Protein AF-A0A139MCA8-F1 (afdb_monomer_lite)

Structure (mmCIF, N/CA/C/O backbone):
data_AF-A0A139MCA8-F1
#
_entry.id   AF-A0A139MCA8-F1
#
loop_
_atom_site.group_PDB
_atom_site.id
_atom_site.type_symbol
_atom_site.label_atom_id
_atom_site.label_alt_id
_atom_site.label_comp_id
_atom_site.label_asym_id
_atom_site.label_entity_id
_atom_site.label_seq_id
_atom_site.pdbx_PDB_ins_code
_atom_site.Cartn_x
_atom_site.Cartn_y
_atom_site.Cartn_z
_atom_site.occupancy
_atom_site.B_iso_or_equiv
_atom_site.auth_seq_id
_atom_site.auth_comp_id
_atom_site.auth_asym_id
_atom_site.auth_atom_id
_atom_site.pdbx_PDB_model_num
ATOM 1 N N . MET A 1 1 ? -12.190 1.690 16.051 1.00 53.97 1 MET A N 1
ATOM 2 C CA . MET A 1 1 ? -12.114 2.927 15.241 1.00 53.97 1 MET A CA 1
ATOM 3 C C . MET A 1 1 ? -13.006 2.733 14.029 1.00 53.97 1 MET A C 1
ATOM 5 O O . MET A 1 1 ? -12.980 1.642 13.474 1.00 53.97 1 MET A O 1
ATOM 9 N N . ALA A 1 2 ? -13.819 3.723 13.660 1.00 68.69 2 ALA A N 1
ATOM 10 C CA . ALA A 1 2 ? -14.602 3.654 12.426 1.00 68.69 2 ALA A CA 1
ATOM 11 C C . ALA A 1 2 ? -13.661 3.651 11.208 1.00 68.69 2 ALA A C 1
ATOM 13 O O . ALA A 1 2 ? -12.625 4.319 11.22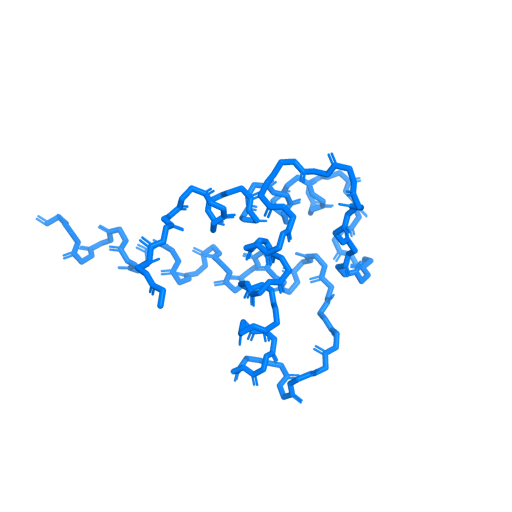7 1.00 68.69 2 ALA A O 1
ATOM 14 N N . PHE A 1 3 ? -14.006 2.891 10.170 1.00 74.88 3 PHE A N 1
ATOM 15 C CA . PHE A 1 3 ? -13.246 2.859 8.924 1.00 74.88 3 PHE A CA 1
ATOM 16 C C . PHE A 1 3 ? -13.272 4.239 8.251 1.00 74.88 3 PHE A C 1
ATOM 18 O O . PHE A 1 3 ? -14.342 4.811 8.050 1.00 74.88 3 PHE A O 1
ATOM 25 N N . ASN A 1 4 ? -12.098 4.772 7.895 1.00 80.69 4 ASN A N 1
ATOM 26 C CA . ASN A 1 4 ? -11.976 6.014 7.141 1.00 80.69 4 ASN A CA 1
ATOM 27 C C . ASN A 1 4 ? -11.339 5.722 5.769 1.00 80.69 4 ASN A C 1
ATOM 29 O O . ASN A 1 4 ? -10.147 5.415 5.706 1.00 80.69 4 ASN A O 1
ATOM 33 N N . PRO A 1 5 ? -12.077 5.849 4.655 1.00 83.56 5 PRO A N 1
ATOM 34 C CA . PRO A 1 5 ? -11.536 5.548 3.331 1.00 83.56 5 PRO A CA 1
ATOM 35 C C . PRO A 1 5 ? -10.504 6.581 2.847 1.00 83.56 5 PRO A C 1
ATOM 37 O O . PRO A 1 5 ? -9.689 6.275 1.976 1.00 83.56 5 PRO A O 1
ATOM 40 N N . ILE A 1 6 ? -10.487 7.802 3.402 1.00 88.31 6 ILE A N 1
ATOM 41 C CA . ILE A 1 6 ? -9.629 8.889 2.903 1.00 88.31 6 ILE A CA 1
ATOM 42 C C . ILE A 1 6 ? -8.130 8.553 3.047 1.00 88.31 6 ILE A C 1
ATOM 44 O O . ILE A 1 6 ? -7.404 8.679 2.055 1.00 88.31 6 ILE A O 1
ATOM 48 N N . PRO A 1 7 ? -7.612 8.127 4.220 1.00 90.62 7 PRO A N 1
ATOM 49 C CA . PRO A 1 7 ? -6.214 7.722 4.339 1.00 90.62 7 PRO A CA 1
ATOM 50 C C . PRO A 1 7 ? -5.871 6.501 3.476 1.00 90.62 7 PRO A C 1
ATOM 52 O O . PRO A 1 7 ? -4.787 6.476 2.900 1.00 90.62 7 PRO A O 1
ATOM 55 N N . LEU A 1 8 ? -6.786 5.539 3.311 1.00 90.81 8 LEU A N 1
ATOM 56 C CA . LEU A 1 8 ? -6.564 4.378 2.443 1.00 90.81 8 LEU A CA 1
ATOM 57 C C . LEU A 1 8 ? -6.358 4.797 0.977 1.00 90.81 8 LEU A C 1
ATOM 59 O O . LEU A 1 8 ? -5.362 4.421 0.359 1.00 90.81 8 LEU A O 1
ATOM 63 N N . MET A 1 9 ? -7.223 5.669 0.449 1.00 91.06 9 MET A N 1
ATOM 64 C CA . MET A 1 9 ? -7.071 6.216 -0.907 1.00 91.06 9 MET A CA 1
ATOM 65 C C . MET A 1 9 ? -5.794 7.052 -1.060 1.00 91.06 9 MET A C 1
ATOM 67 O O . MET A 1 9 ? -5.133 7.019 -2.100 1.00 91.06 9 MET A O 1
ATOM 71 N N . LYS A 1 10 ? -5.388 7.785 -0.015 1.00 92.94 10 LYS A N 1
ATOM 72 C CA . LYS A 1 10 ? -4.096 8.489 -0.010 1.00 92.94 10 LYS A CA 1
ATOM 73 C C . LYS A 1 10 ? -2.913 7.526 -0.054 1.00 92.94 10 LYS A C 1
ATOM 75 O O . LYS A 1 10 ? -1.952 7.811 -0.768 1.00 92.94 10 LYS A O 1
ATOM 80 N N . LEU A 1 11 ? -2.974 6.414 0.676 1.00 93.88 11 LEU A N 1
ATOM 81 C CA . LEU A 1 11 ? -1.935 5.387 0.664 1.00 93.88 11 LEU A CA 1
ATOM 82 C C . LEU A 1 11 ? -1.807 4.755 -0.730 1.00 93.88 11 LEU A C 1
ATOM 84 O O . LEU A 1 11 ? -0.692 4.656 -1.242 1.00 93.88 11 LEU A O 1
ATOM 88 N N . TYR A 1 12 ? -2.934 4.444 -1.382 1.00 94.69 12 TYR A N 1
ATOM 89 C CA . TYR A 1 12 ? -2.960 3.991 -2.777 1.00 94.69 12 TYR A CA 1
ATOM 90 C C . TYR A 1 12 ? -2.296 4.995 -3.724 1.00 94.69 12 TYR A C 1
ATOM 92 O O . TYR A 1 12 ? -1.386 4.635 -4.469 1.00 94.69 12 TYR A O 1
ATOM 100 N N . ASN A 1 13 ? -2.672 6.274 -3.650 1.00 94.44 13 ASN A N 1
ATOM 101 C CA . ASN A 1 13 ? -2.090 7.310 -4.506 1.00 94.44 13 ASN A CA 1
ATOM 102 C C . ASN A 1 13 ? -0.582 7.490 -4.276 1.00 94.44 13 ASN A C 1
ATOM 104 O O . ASN A 1 13 ? 0.159 7.754 -5.222 1.00 94.44 13 ASN A O 1
ATOM 108 N N . MET A 1 14 ? -0.109 7.325 -3.037 1.00 95.00 14 MET A N 1
ATOM 109 C CA . MET A 1 14 ? 1.322 7.342 -2.726 1.00 95.00 14 MET A CA 1
ATOM 110 C C . MET A 1 14 ? 2.057 6.168 -3.378 1.00 95.00 14 MET A C 1
ATOM 112 O O . MET A 1 14 ? 3.099 6.385 -3.994 1.00 95.00 14 MET A O 1
ATOM 116 N N . ALA A 1 15 ? 1.504 4.957 -3.285 1.00 96.06 15 ALA A N 1
ATOM 117 C CA . ALA A 1 15 ? 2.088 3.769 -3.900 1.00 96.06 15 ALA A CA 1
ATOM 118 C C . ALA A 1 15 ? 2.088 3.859 -5.432 1.00 96.06 15 ALA A C 1
ATOM 120 O O . ALA A 1 15 ? 3.113 3.614 -6.069 1.00 96.06 15 ALA A O 1
ATOM 121 N N . LYS A 1 16 ? 0.976 4.324 -6.015 1.00 96.44 16 LYS A N 1
ATOM 122 C CA . LYS A 1 16 ? 0.849 4.595 -7.450 1.00 96.44 16 L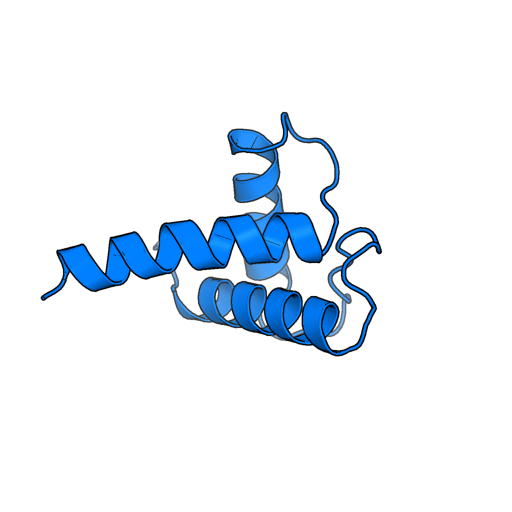YS A CA 1
ATOM 123 C C . LYS A 1 16 ? 1.912 5.581 -7.923 1.00 96.44 16 LYS A C 1
ATOM 125 O O . LYS A 1 16 ? 2.639 5.287 -8.867 1.00 96.44 16 LYS A O 1
ATOM 130 N N . LYS A 1 17 ? 2.046 6.724 -7.242 1.00 96.00 17 LYS A N 1
ATOM 131 C CA . LYS A 1 17 ? 3.065 7.726 -7.571 1.00 96.00 17 LYS A CA 1
ATOM 132 C C . LYS A 1 17 ? 4.475 7.137 -7.497 1.00 96.00 17 LYS A C 1
ATOM 134 O O . LYS A 1 17 ? 5.227 7.261 -8.450 1.00 96.00 17 LYS A O 1
ATOM 139 N N . ALA A 1 18 ? 4.817 6.439 -6.414 1.00 96.25 18 ALA A N 1
ATOM 140 C CA . ALA A 1 18 ? 6.140 5.838 -6.265 1.00 96.25 18 ALA A CA 1
ATOM 141 C C . ALA A 1 18 ? 6.463 4.812 -7.368 1.00 96.25 18 ALA A C 1
ATOM 143 O O . ALA A 1 18 ? 7.603 4.766 -7.824 1.00 96.25 18 ALA A O 1
ATOM 144 N N . LYS A 1 19 ? 5.480 4.024 -7.831 1.00 95.19 19 LYS A N 1
ATOM 145 C CA . LYS A 1 19 ? 5.642 3.122 -8.984 1.00 95.19 19 LYS A CA 1
ATOM 146 C C . LYS A 1 19 ? 6.013 3.891 -10.254 1.00 95.19 19 LYS A C 1
ATOM 148 O O . LYS A 1 19 ? 7.021 3.563 -10.873 1.00 95.19 19 LYS A O 1
ATOM 153 N N . TYR A 1 20 ? 5.228 4.907 -10.614 1.00 95.62 20 TYR A N 1
ATOM 154 C CA . TYR A 1 20 ? 5.423 5.661 -11.859 1.00 95.62 20 TYR A CA 1
ATOM 155 C C . TYR A 1 20 ? 6.623 6.619 -11.821 1.00 95.62 20 TYR A C 1
ATOM 157 O O . TYR A 1 20 ? 7.234 6.853 -12.857 1.00 95.62 20 TYR A O 1
ATOM 165 N N . ASP A 1 21 ? 7.033 7.079 -10.638 1.00 96.75 21 ASP A N 1
ATOM 166 C CA . ASP A 1 21 ? 8.247 7.885 -10.440 1.00 96.75 21 ASP A CA 1
ATOM 167 C C . ASP A 1 21 ? 9.537 7.023 -10.421 1.00 96.75 21 ASP A C 1
ATOM 169 O O . ASP A 1 21 ? 10.626 7.528 -10.151 1.00 96.75 21 ASP A O 1
ATOM 173 N N . GLY A 1 22 ? 9.445 5.704 -10.653 1.00 94.62 22 GLY A N 1
ATOM 174 C CA . GLY A 1 22 ? 10.598 4.789 -10.670 1.00 94.62 22 GLY A CA 1
ATOM 175 C C . GLY A 1 22 ? 11.102 4.352 -9.286 1.00 94.62 22 GLY A C 1
ATOM 176 O O . GLY A 1 22 ? 12.101 3.642 -9.174 1.00 94.62 22 GLY A O 1
ATOM 177 N N . TYR A 1 23 ? 10.398 4.712 -8.212 1.00 95.69 23 TYR A N 1
ATOM 178 C CA . TYR A 1 23 ? 10.710 4.333 -6.830 1.00 95.69 23 TYR A CA 1
ATOM 179 C C . TYR A 1 23 ? 10.000 3.055 -6.358 1.00 95.69 23 TYR A C 1
ATOM 181 O O . TYR A 1 23 ? 10.074 2.720 -5.176 1.00 95.69 23 TYR A O 1
ATOM 189 N N . GLY A 1 24 ? 9.339 2.320 -7.258 1.00 95.25 24 GLY A N 1
ATOM 190 C CA . GLY A 1 24 ? 8.555 1.122 -6.933 1.00 95.25 24 GLY A CA 1
ATOM 191 C C . GLY A 1 24 ? 9.325 0.049 -6.152 1.00 95.25 24 GLY A C 1
ATOM 192 O O . GLY A 1 24 ? 8.762 -0.586 -5.269 1.00 95.25 24 GLY A O 1
ATOM 193 N N . HIS A 1 25 ? 10.621 -0.120 -6.417 1.00 96.88 25 HIS A N 1
ATOM 194 C CA . HIS A 1 25 ? 11.476 -1.107 -5.746 1.00 96.88 25 HIS A CA 1
ATOM 195 C C . HIS A 1 25 ? 11.909 -0.690 -4.329 1.00 96.88 25 HIS A C 1
ATOM 197 O O . HIS A 1 25 ? 12.438 -1.510 -3.581 1.00 96.88 25 HIS A O 1
ATOM 203 N N . LYS A 1 26 ? 11.708 0.576 -3.938 1.00 97.31 26 LYS A N 1
ATOM 204 C CA . LYS A 1 26 ? 12.065 1.055 -2.598 1.00 97.31 26 LYS A CA 1
ATOM 205 C C . LYS A 1 26 ? 11.053 0.567 -1.569 1.00 97.31 26 LYS A C 1
ATOM 207 O O . LYS A 1 26 ? 9.857 0.481 -1.850 1.00 97.31 26 LYS A O 1
ATOM 212 N N . ILE A 1 27 ? 11.539 0.305 -0.358 1.00 97.06 27 ILE A N 1
ATOM 213 C CA . ILE A 1 27 ? 10.695 -0.012 0.795 1.00 97.06 27 ILE A CA 1
ATOM 214 C C . ILE A 1 27 ? 9.756 1.159 1.099 1.00 97.06 27 ILE A C 1
ATOM 216 O O . ILE A 1 27 ? 10.142 2.329 1.013 1.00 97.06 27 ILE A O 1
ATOM 220 N N . VAL A 1 28 ? 8.519 0.832 1.468 1.00 96.19 28 VAL A N 1
ATOM 221 C CA . VAL A 1 28 ? 7.505 1.807 1.865 1.00 96.19 28 VAL A CA 1
ATOM 222 C C . VAL A 1 28 ? 7.986 2.595 3.083 1.00 96.19 28 VAL A C 1
ATOM 224 O O . VAL A 1 28 ? 8.239 2.041 4.154 1.00 96.19 28 VAL A O 1
ATOM 227 N N . TYR A 1 29 ? 8.058 3.915 2.926 1.00 92.69 29 TYR A N 1
ATOM 228 C CA . TYR A 1 29 ? 8.365 4.856 3.999 1.00 92.69 29 TYR A CA 1
ATOM 229 C C . TYR A 1 29 ? 7.321 5.975 4.031 1.00 92.69 29 TYR A C 1
ATOM 231 O O . TYR A 1 29 ? 7.149 6.718 3.063 1.00 92.69 29 TYR A O 1
ATOM 239 N N . ILE A 1 30 ? 6.612 6.101 5.153 1.00 90.88 30 ILE A N 1
ATOM 240 C CA . ILE A 1 30 ? 5.578 7.123 5.349 1.00 90.88 30 ILE A CA 1
ATOM 241 C C . ILE A 1 30 ? 6.177 8.263 6.176 1.00 90.88 30 ILE A C 1
ATOM 243 O O . ILE A 1 30 ? 6.452 8.101 7.364 1.00 90.88 30 ILE A O 1
ATOM 247 N N . ASP A 1 31 ? 6.367 9.416 5.534 1.00 85.56 31 ASP A N 1
ATOM 248 C CA . ASP A 1 31 ? 6.936 10.620 6.150 1.00 85.56 31 ASP A CA 1
ATOM 249 C C . ASP A 1 31 ? 6.112 11.102 7.361 1.00 85.56 31 ASP A C 1
ATOM 251 O O . ASP A 1 31 ? 4.875 11.136 7.346 1.00 85.56 31 ASP A O 1
ATOM 255 N N . ALA A 1 32 ? 6.824 11.525 8.407 1.00 64.69 32 ALA A N 1
ATOM 256 C CA . ALA A 1 32 ? 6.279 12.044 9.649 1.00 64.69 32 ALA A CA 1
ATOM 257 C C . ALA A 1 32 ? 5.433 13.324 9.514 1.00 64.69 32 ALA A C 1
ATOM 259 O O . ALA A 1 32 ? 4.662 13.604 10.429 1.00 64.69 32 ALA A O 1
ATOM 260 N N . ARG A 1 33 ? 5.541 14.086 8.417 1.00 78.75 33 ARG A N 1
ATOM 261 C CA . ARG A 1 33 ? 4.829 15.367 8.225 1.00 78.75 33 ARG A CA 1
ATOM 262 C C . ARG A 1 33 ? 3.470 15.247 7.523 1.00 78.75 33 ARG A C 1
ATOM 264 O O . ARG A 1 33 ? 2.813 16.259 7.284 1.00 78.75 33 ARG A O 1
ATOM 271 N N . LYS A 1 34 ? 3.021 14.042 7.153 1.00 78.75 34 LYS A N 1
ATOM 272 C CA . LYS A 1 34 ? 1.769 13.885 6.395 1.00 78.75 34 LYS A CA 1
ATOM 273 C C . LYS A 1 34 ? 0.521 14.011 7.274 1.00 78.75 34 LYS A C 1
ATOM 275 O O . LYS A 1 34 ? 0.407 13.381 8.321 1.00 78.75 34 LYS A O 1
ATOM 280 N N . LYS A 1 35 ? -0.478 14.755 6.785 1.00 85.31 35 LYS A N 1
ATOM 281 C CA . LYS A 1 35 ? -1.854 14.696 7.307 1.00 85.31 35 LYS A CA 1
ATOM 282 C C . LYS A 1 35 ? -2.352 13.243 7.243 1.00 85.31 35 LYS A C 1
ATOM 284 O O . LYS A 1 35 ? -2.171 12.606 6.205 1.00 85.31 35 LYS A O 1
ATOM 289 N N . TYR A 1 36 ? -3.001 12.767 8.308 1.00 86.50 36 TYR A N 1
ATOM 290 C CA . TYR A 1 36 ? -3.422 11.366 8.508 1.00 86.50 36 TYR A CA 1
ATOM 291 C C . TYR A 1 36 ? -2.275 10.363 8.708 1.00 86.50 36 TYR A C 1
ATOM 293 O O . TYR A 1 36 ? -2.402 9.193 8.360 1.00 86.50 36 TYR A O 1
ATOM 301 N N . LYS A 1 37 ? -1.113 10.805 9.212 1.00 88.88 37 LYS A N 1
ATOM 302 C CA . LYS A 1 37 ? 0.056 9.932 9.412 1.00 88.88 37 LYS A CA 1
ATOM 303 C C . LYS A 1 37 ? -0.287 8.658 10.184 1.00 88.88 37 LYS A C 1
ATOM 305 O O . LYS A 1 37 ? 0.141 7.585 9.771 1.00 88.88 37 LYS A O 1
ATOM 310 N N . GLN A 1 38 ? -0.981 8.779 11.315 1.00 91.06 38 GLN A N 1
ATOM 311 C CA . GLN A 1 38 ? -1.252 7.635 12.187 1.00 91.06 38 GLN A CA 1
ATOM 312 C C . GLN A 1 38 ? -2.106 6.599 11.458 1.00 91.06 38 GLN A C 1
ATOM 314 O O . GLN A 1 38 ? -1.757 5.424 11.449 1.00 91.06 38 GLN A O 1
ATOM 319 N N . GLU A 1 39 ? -3.144 7.049 10.761 1.00 92.31 39 GLU A N 1
ATOM 320 C CA . GLU A 1 39 ? -4.037 6.201 9.982 1.00 92.31 39 GLU A CA 1
ATOM 321 C C . GLU A 1 39 ? -3.320 5.586 8.776 1.00 92.31 39 GLU A C 1
ATOM 323 O O . GLU A 1 39 ? -3.453 4.394 8.535 1.00 92.31 39 GLU A O 1
ATOM 328 N N . LEU A 1 40 ? -2.495 6.353 8.054 1.00 93.69 40 LEU A N 1
ATOM 329 C CA . LEU A 1 40 ? -1.675 5.838 6.948 1.00 93.69 40 LEU A CA 1
ATOM 330 C C . LEU A 1 40 ? -0.722 4.731 7.415 1.00 93.69 40 LEU A C 1
ATOM 332 O O . LEU A 1 40 ? -0.595 3.699 6.758 1.00 93.69 40 LEU A O 1
ATOM 336 N N . VAL A 1 41 ? -0.049 4.950 8.548 1.00 93.50 41 VAL A N 1
ATOM 337 C CA . VAL A 1 41 ? 0.854 3.962 9.147 1.00 93.50 41 VAL A CA 1
ATOM 338 C C . VAL A 1 41 ? 0.076 2.741 9.616 1.00 93.50 41 VAL A C 1
ATOM 340 O O . VAL A 1 41 ? 0.552 1.627 9.407 1.00 93.50 41 VAL A O 1
ATOM 343 N N . GLN A 1 42 ? -1.093 2.928 10.227 1.00 93.38 42 GLN A N 1
ATOM 344 C CA . GLN A 1 42 ? -1.917 1.819 10.690 1.00 93.38 42 GLN A CA 1
ATOM 345 C C . GLN A 1 42 ? -2.420 0.980 9.514 1.00 93.38 42 GLN A C 1
ATOM 347 O O . GLN A 1 42 ? -2.166 -0.217 9.496 1.00 93.38 42 GLN A O 1
ATOM 352 N N . TYR A 1 43 ? -2.981 1.602 8.473 1.00 92.88 43 TYR A N 1
ATOM 353 C CA . TYR A 1 43 ? -3.397 0.888 7.265 1.00 92.88 43 TYR A CA 1
ATOM 354 C C . TYR A 1 43 ? -2.242 0.126 6.617 1.00 92.88 43 TYR A C 1
ATOM 356 O O . TYR A 1 43 ? -2.395 -1.040 6.269 1.00 92.88 43 TYR A O 1
ATOM 364 N N . TYR A 1 44 ? -1.062 0.741 6.494 1.00 95.00 44 TYR A N 1
ATOM 365 C CA . TYR A 1 44 ? 0.107 0.037 5.970 1.00 95.00 44 TYR A CA 1
ATOM 366 C C . TYR A 1 44 ? 0.517 -1.156 6.847 1.00 95.00 44 TYR A C 1
ATOM 368 O O . TYR A 1 44 ? 0.835 -2.223 6.318 1.00 95.00 44 TYR A O 1
ATOM 376 N N . LYS A 1 45 ? 0.505 -0.998 8.178 1.00 94.25 45 LYS A N 1
ATOM 377 C CA . LYS A 1 45 ? 0.785 -2.090 9.122 1.00 94.25 45 LYS A CA 1
ATOM 378 C C . LYS A 1 45 ? -0.218 -3.226 8.972 1.00 94.25 45 LYS A C 1
ATOM 380 O O . LYS A 1 45 ? 0.208 -4.377 8.916 1.00 94.25 45 LYS A O 1
ATOM 385 N N . ASP A 1 46 ? -1.502 -2.913 8.880 1.00 92.81 46 ASP A N 1
ATOM 386 C CA . ASP A 1 46 ? -2.563 -3.907 8.739 1.00 92.81 46 ASP A CA 1
ATOM 387 C C . ASP A 1 46 ? -2.386 -4.680 7.426 1.00 92.81 46 ASP A C 1
ATOM 389 O O . ASP A 1 46 ? -2.287 -5.906 7.441 1.00 92.81 46 ASP A O 1
ATOM 393 N N . ILE A 1 47 ? -2.193 -3.967 6.309 1.00 92.88 47 ILE A N 1
ATOM 394 C CA . ILE A 1 47 ? -1.941 -4.566 4.990 1.00 92.88 47 ILE A CA 1
ATOM 395 C C . ILE A 1 47 ? -0.730 -5.498 5.040 1.00 92.88 47 ILE A C 1
ATOM 397 O O . ILE A 1 47 ? -0.836 -6.675 4.707 1.00 92.88 47 ILE A O 1
ATOM 401 N N . ARG A 1 48 ? 0.437 -5.027 5.492 1.00 94.12 48 ARG A N 1
ATOM 402 C CA . ARG A 1 48 ? 1.633 -5.882 5.480 1.00 94.12 48 ARG A CA 1
ATOM 403 C C . ARG A 1 48 ? 1.540 -7.043 6.473 1.00 94.12 48 ARG A C 1
ATOM 405 O O . ARG A 1 48 ? 2.193 -8.062 6.272 1.00 94.12 48 ARG A O 1
ATOM 412 N N . THR A 1 49 ? 0.763 -6.901 7.547 1.00 93.69 49 THR A N 1
ATOM 413 C CA . THR A 1 49 ? 0.538 -7.981 8.519 1.00 93.69 49 THR A CA 1
ATOM 414 C C . THR A 1 49 ? -0.248 -9.108 7.875 1.00 93.69 49 THR A C 1
ATOM 416 O O . THR A 1 49 ? 0.184 -10.255 7.950 1.00 93.69 49 THR A O 1
ATOM 419 N N . VAL A 1 50 ? -1.331 -8.775 7.174 1.00 89.19 50 VAL A N 1
ATOM 420 C CA . VAL A 1 50 ? -2.171 -9.769 6.501 1.00 89.19 50 VAL A CA 1
ATOM 421 C C . VAL A 1 50 ? -1.484 -10.337 5.253 1.00 89.19 50 VAL A C 1
ATOM 423 O O . VAL A 1 50 ? -1.485 -11.547 5.051 1.00 89.19 50 VAL A O 1
ATOM 426 N N . PHE A 1 51 ? -0.839 -9.494 4.443 1.00 86.69 51 PHE A N 1
ATOM 427 C CA . PHE A 1 51 ? -0.428 -9.857 3.078 1.00 86.69 51 PHE A CA 1
ATOM 428 C C . PHE A 1 51 ? 1.078 -10.015 2.873 1.00 86.69 51 PHE A C 1
ATOM 430 O O . PHE A 1 51 ? 1.512 -10.456 1.814 1.00 86.69 51 PHE A O 1
ATOM 437 N N . ASN A 1 52 ? 1.893 -9.686 3.875 1.00 90.94 52 ASN A N 1
ATOM 438 C CA . ASN A 1 52 ? 3.346 -9.828 3.795 1.00 90.94 52 ASN A CA 1
ATOM 439 C C . ASN A 1 52 ? 3.957 -10.389 5.086 1.00 90.94 52 ASN A C 1
ATOM 441 O O . ASN A 1 52 ? 5.101 -10.090 5.420 1.00 90.94 52 ASN A O 1
ATOM 445 N N . LYS A 1 53 ? 3.190 -11.177 5.855 1.00 92.25 53 LYS A N 1
ATOM 446 C CA . LYS A 1 53 ? 3.639 -11.806 7.117 1.00 92.25 53 LYS A CA 1
ATOM 447 C C . LYS A 1 53 ? 4.248 -10.804 8.111 1.00 92.25 53 LYS A C 1
ATOM 449 O O . LYS A 1 53 ? 5.184 -11.116 8.843 1.00 92.25 53 LYS A O 1
ATOM 454 N N . GLY A 1 54 ? 3.776 -9.561 8.082 1.00 90.06 54 GLY A N 1
ATOM 455 C CA . GLY A 1 54 ? 4.302 -8.466 8.892 1.00 90.06 54 GLY A CA 1
ATOM 456 C C . GLY A 1 54 ? 5.649 -7.900 8.429 1.00 90.06 54 GLY A C 1
ATOM 457 O O . GLY A 1 54 ? 6.133 -6.960 9.064 1.00 90.06 54 GLY A O 1
ATOM 458 N N . GLN A 1 55 ? 6.248 -8.398 7.344 1.00 94.25 55 GLN A N 1
ATOM 459 C CA . GLN A 1 55 ? 7.490 -7.876 6.771 1.00 94.25 55 GLN A CA 1
ATOM 460 C C . GLN A 1 55 ? 7.256 -6.566 6.007 1.00 94.25 55 GLN A C 1
ATOM 462 O O . GLN A 1 55 ? 6.140 -6.230 5.609 1.00 94.25 55 GLN A O 1
ATOM 467 N N . GLN A 1 56 ? 8.324 -5.794 5.805 1.00 95.12 56 GLN A N 1
ATOM 468 C CA . GLN A 1 56 ? 8.263 -4.565 5.012 1.00 95.12 56 GLN A CA 1
ATOM 469 C C . GLN 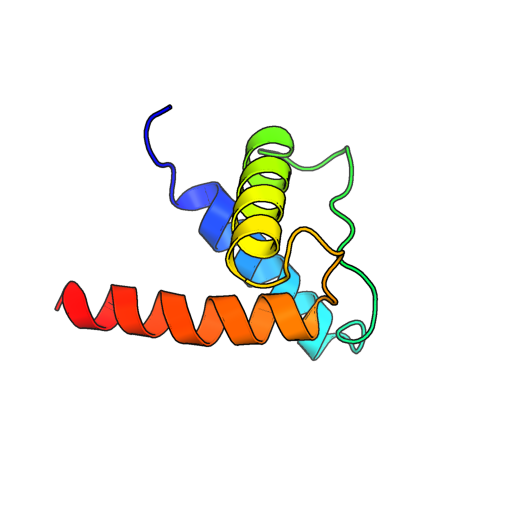A 1 56 ? 7.969 -4.881 3.541 1.00 95.12 56 GLN A C 1
ATOM 471 O O . GLN A 1 56 ? 8.495 -5.853 3.006 1.00 95.12 56 GLN A O 1
ATOM 476 N N . MET A 1 57 ? 7.153 -4.047 2.897 1.00 95.62 57 MET A N 1
ATOM 477 C CA . MET A 1 57 ? 6.827 -4.155 1.473 1.00 95.62 57 MET A CA 1
ATOM 478 C C . MET A 1 57 ? 7.548 -3.065 0.679 1.00 95.62 57 MET A C 1
ATOM 480 O O . MET A 1 57 ? 7.855 -1.993 1.211 1.00 95.62 57 MET A O 1
ATOM 484 N N . THR A 1 58 ? 7.778 -3.312 -0.607 1.00 97.38 58 THR A N 1
ATOM 485 C CA . THR A 1 58 ? 8.134 -2.259 -1.562 1.00 97.38 58 THR A CA 1
ATOM 486 C C . THR A 1 58 ? 6.899 -1.462 -1.984 1.00 97.38 58 THR A C 1
ATOM 488 O O . THR A 1 58 ? 5.760 -1.915 -1.837 1.00 97.38 58 THR A O 1
ATOM 491 N N . TRP A 1 59 ? 7.104 -0.260 -2.526 1.00 97.38 59 TRP A N 1
ATOM 492 C CA . TRP A 1 59 ? 6.008 0.543 -3.075 1.00 97.38 59 TRP A CA 1
ATOM 493 C C . TRP A 1 59 ? 5.264 -0.158 -4.212 1.00 97.38 59 TRP A C 1
ATOM 495 O O . TRP A 1 59 ? 4.051 0.0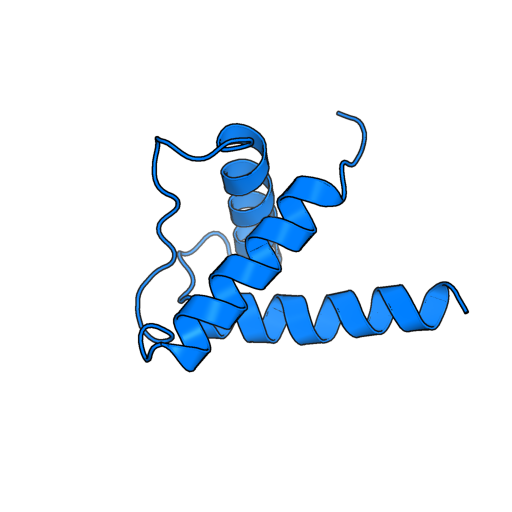00 -4.321 1.00 97.38 59 TRP A O 1
ATOM 505 N N . LEU A 1 60 ? 5.970 -0.942 -5.029 1.00 97.06 60 LEU A N 1
ATOM 506 C CA . LEU A 1 60 ? 5.379 -1.727 -6.107 1.00 97.06 60 LEU A CA 1
ATOM 507 C C . LEU A 1 60 ? 4.466 -2.823 -5.552 1.00 97.06 60 LEU A C 1
ATOM 509 O O . LEU A 1 60 ? 3.315 -2.899 -5.960 1.00 97.06 60 LEU A O 1
ATOM 513 N N . GLN A 1 61 ? 4.933 -3.591 -4.563 1.00 96.00 61 GLN A N 1
ATOM 514 C CA . GLN A 1 61 ? 4.116 -4.620 -3.909 1.00 96.00 61 GLN A CA 1
ATOM 515 C C . GLN A 1 61 ? 2.865 -4.023 -3.255 1.00 96.00 61 GLN A C 1
ATOM 517 O O . GLN A 1 61 ? 1.775 -4.576 -3.376 1.00 96.00 61 GLN A O 1
ATOM 522 N N . LEU A 1 62 ? 3.011 -2.880 -2.574 1.00 96.25 62 LEU A N 1
ATOM 523 C CA . LEU A 1 62 ? 1.876 -2.181 -1.974 1.00 96.25 62 LEU A CA 1
ATOM 524 C C . LEU A 1 62 ? 0.895 -1.671 -3.041 1.00 96.25 62 LEU A C 1
ATOM 526 O O . LEU A 1 62 ? -0.315 -1.758 -2.840 1.00 96.25 62 LEU A O 1
ATOM 530 N N . TYR A 1 63 ? 1.398 -1.142 -4.160 1.00 96.19 63 TYR A N 1
ATOM 531 C CA . TYR A 1 63 ? 0.554 -0.680 -5.258 1.00 96.19 63 TYR A CA 1
ATOM 532 C C . TYR A 1 63 ? -0.211 -1.834 -5.896 1.00 96.19 63 TYR A C 1
ATOM 534 O O . TYR A 1 63 ? -1.425 -1.736 -5.997 1.00 96.19 63 TYR A O 1
ATOM 542 N N . ASP A 1 64 ? 0.467 -2.910 -6.295 1.00 94.31 64 ASP A N 1
ATOM 543 C CA . ASP A 1 64 ? -0.177 -4.027 -6.988 1.00 94.31 64 ASP A CA 1
ATOM 544 C C . ASP A 1 64 ? -1.243 -4.681 -6.088 1.00 94.31 64 ASP A C 1
ATOM 546 O O . ASP A 1 64 ? -2.343 -4.979 -6.551 1.00 94.31 64 ASP A O 1
ATOM 550 N N . PHE A 1 65 ? -0.976 -4.791 -4.778 1.00 92.62 65 PHE A N 1
ATOM 551 C CA . PHE A 1 65 ? -1.970 -5.233 -3.797 1.00 92.62 65 PHE A CA 1
ATOM 552 C C . PHE A 1 65 ? -3.196 -4.307 -3.753 1.00 92.62 65 PHE A C 1
ATOM 554 O O . PHE A 1 65 ? -4.329 -4.764 -3.906 1.00 92.62 65 PHE A O 1
ATOM 561 N N . LEU A 1 66 ? -2.990 -3.003 -3.543 1.00 93.44 66 LEU A N 1
ATOM 562 C CA . LEU A 1 66 ? -4.096 -2.051 -3.421 1.00 93.44 66 LEU A CA 1
ATOM 563 C C . LEU A 1 66 ? -4.868 -1.891 -4.735 1.00 93.44 66 LEU A C 1
ATOM 565 O O . LEU A 1 66 ? -6.083 -1.756 -4.699 1.00 93.44 66 LEU A O 1
ATOM 569 N N . ASP A 1 67 ? -4.191 -1.911 -5.882 1.00 93.38 67 ASP A N 1
ATOM 570 C CA . ASP A 1 67 ? -4.809 -1.787 -7.203 1.00 93.38 67 ASP A CA 1
ATOM 571 C C . ASP A 1 67 ? -5.723 -2.976 -7.506 1.00 93.38 67 ASP A C 1
ATOM 573 O O . ASP A 1 67 ? -6.825 -2.777 -8.006 1.00 93.38 67 ASP A O 1
ATOM 577 N N . HIS A 1 68 ? -5.304 -4.192 -7.146 1.00 89.81 68 HIS A N 1
ATOM 578 C CA . HIS A 1 68 ? -6.126 -5.391 -7.286 1.00 89.81 68 HIS A CA 1
ATOM 579 C C . HIS A 1 68 ? -7.352 -5.352 -6.358 1.00 89.81 68 HIS A C 1
ATOM 581 O O . HIS A 1 68 ? -8.482 -5.445 -6.827 1.00 89.81 68 HIS A O 1
ATOM 587 N N . ASN A 1 69 ? -7.145 -5.109 -5.060 1.00 84.69 69 ASN A N 1
ATOM 588 C CA . ASN A 1 69 ? -8.212 -5.212 -4.058 1.00 84.69 69 ASN A CA 1
ATOM 589 C C . ASN A 1 69 ? -9.191 -4.026 -4.087 1.00 84.69 69 ASN A C 1
ATOM 591 O O . ASN A 1 69 ? -10.383 -4.204 -3.860 1.00 84.69 69 ASN A O 1
ATOM 595 N N . LEU A 1 70 ? -8.731 -2.801 -4.372 1.00 81.38 70 LEU A N 1
ATOM 596 C CA . LEU A 1 70 ? -9.639 -1.650 -4.470 1.00 81.38 70 LEU A CA 1
ATOM 597 C C . LEU A 1 70 ? -10.527 -1.729 -5.714 1.00 81.38 70 LEU A C 1
ATOM 599 O O . LEU A 1 70 ? -11.661 -1.263 -5.662 1.00 81.38 70 LEU A O 1
ATOM 603 N N . LYS A 1 71 ? -10.050 -2.330 -6.812 1.00 70.81 71 LYS A N 1
ATOM 604 C CA . LYS A 1 71 ? -10.888 -2.583 -7.993 1.00 70.81 71 LYS A CA 1
ATOM 605 C C . LYS A 1 71 ? -12.009 -3.568 -7.682 1.00 70.81 71 LYS A C 1
ATOM 607 O O . LYS A 1 71 ? -13.139 -3.324 -8.084 1.00 70.81 71 LYS A O 1
ATOM 612 N N . GLU A 1 72 ? -11.722 -4.621 -6.922 1.00 63.50 72 GLU A N 1
ATOM 613 C CA . GLU A 1 72 ? -12.746 -5.579 -6.488 1.00 63.50 72 GLU A CA 1
ATOM 614 C C . GLU A 1 72 ? -13.792 -4.933 -5.572 1.00 63.50 72 GLU A C 1
ATOM 616 O O . GLU A 1 72 ? -14.98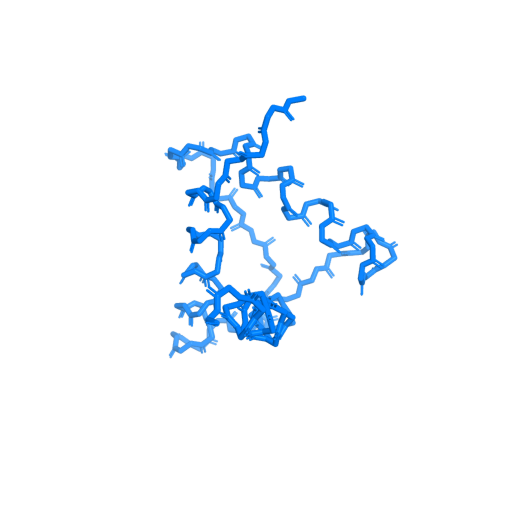3 -5.162 -5.748 1.00 63.50 72 GLU A O 1
ATOM 621 N N . VAL A 1 73 ? -13.378 -4.051 -4.655 1.00 62.28 73 VAL A N 1
ATOM 622 C CA . VAL A 1 73 ? -14.315 -3.307 -3.791 1.00 62.28 73 VAL A CA 1
ATOM 623 C C . VAL A 1 73 ? -15.227 -2.374 -4.596 1.00 62.28 73 VAL A C 1
ATOM 625 O O . VAL A 1 73 ? -16.396 -2.234 -4.250 1.00 62.28 73 VAL A O 1
ATOM 628 N N . VAL A 1 74 ? -14.722 -1.743 -5.662 1.00 54.41 74 VAL A N 1
ATOM 629 C CA . VAL A 1 74 ? -15.535 -0.871 -6.530 1.00 54.41 74 VAL A CA 1
ATOM 630 C C . VAL A 1 74 ? -16.567 -1.678 -7.323 1.00 54.41 74 VAL A C 1
ATOM 63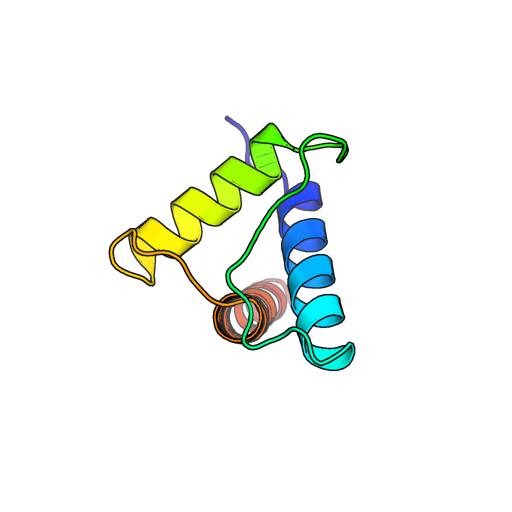2 O O . VAL A 1 74 ? -17.703 -1.235 -7.422 1.00 54.41 74 VAL A O 1
ATOM 635 N N . ILE A 1 75 ? -16.217 -2.876 -7.805 1.00 49.19 75 ILE A N 1
ATOM 636 C CA . ILE A 1 75 ? -17.139 -3.751 -8.555 1.00 49.19 75 ILE A CA 1
ATOM 637 C C . ILE A 1 75 ? -18.315 -4.230 -7.687 1.00 49.19 75 ILE A C 1
ATOM 639 O O . ILE A 1 75 ? -19.406 -4.438 -8.195 1.00 49.19 75 ILE A O 1
ATOM 643 N N . VAL A 1 76 ? -18.119 -4.402 -6.376 1.00 49.91 76 VAL A N 1
ATOM 644 C CA . VAL A 1 76 ? -19.173 -4.892 -5.463 1.00 49.91 76 VAL A CA 1
ATOM 645 C C . VAL A 1 76 ? -20.177 -3.794 -5.061 1.00 49.91 76 VAL A C 1
ATOM 647 O O . VAL A 1 76 ? -21.213 -4.096 -4.474 1.00 49.91 76 VAL A O 1
ATOM 650 N N . LEU A 1 77 ? -19.883 -2.522 -5.348 1.00 48.94 77 LEU A N 1
ATOM 651 C CA . LEU A 1 77 ? -20.751 -1.383 -5.017 1.00 48.94 77 LEU A CA 1
ATOM 652 C C . LEU A 1 77 ? -21.593 -0.877 -6.204 1.00 48.94 77 LEU A C 1
ATOM 654 O O . LEU A 1 77 ? -22.399 0.033 -5.998 1.00 48.94 77 LEU A O 1
ATOM 658 N N . GLU A 1 78 ? -21.397 -1.431 -7.405 1.00 41.84 78 GLU A N 1
ATOM 659 C CA . GLU A 1 78 ? -22.256 -1.231 -8.589 1.00 41.84 78 GLU A CA 1
ATOM 660 C C . GLU A 1 78 ? -23.415 -2.239 -8.610 1.00 41.84 78 GLU A C 1
ATOM 662 O O . GLU A 1 78 ? -24.542 -1.812 -8.953 1.00 41.84 78 GLU A O 1
#

Radius of gyration: 12.25 Å; chains: 1; bounding box: 34×27×27 Å

Sequence (78 aa):
MAFNPIPLMKLYNMAKKAKYDGYGHKIVYIDARKKYKQELVQYYKDIRTVFNKGQQMTWLQLYDFLDHNLKEVVIVLE

Foldseek 3Di:
DDDDCPLVVVLLVVLVVCVVVVQQQPWDDQDPPDDCSVVNVVVLQVCCVVPVVSDIHGSNRSNVVSVVVVVVVVVVVD

pLDDT: mean 87.12, std 13.44, range [41.84, 97.38]

Secondary structure (DSSP, 8-state):
----HHHHHHHHHHHHHHHHTT-TTSBP---TTSTTHHHHHHHHHHHHHHHSTT---BHHHHHHHHHHHHHHHHHTT-